Protein AF-A0A6I9QKE4-F1 (afdb_monomer)

pLDDT: mean 89.44, std 8.08, range [49.47, 95.88]

Mean predicted aligned error: 4.41 Å

Structure (mmCIF, N/CA/C/O backbone):
data_AF-A0A6I9QKE4-F1
#
_entry.id   AF-A0A6I9QKE4-F1
#
loop_
_atom_site.group_PDB
_atom_site.id
_atom_site.type_symbol
_atom_site.label_atom_id
_atom_site.label_alt_id
_atom_site.label_comp_id
_atom_site.label_asym_id
_atom_site.label_entity_id
_atom_site.label_seq_id
_atom_site.pdbx_PDB_ins_code
_atom_site.Cartn_x
_atom_site.Cartn_y
_atom_site.Cartn_z
_atom_site.occupancy
_atom_site.B_iso_or_equiv
_atom_site.auth_seq_id
_atom_site.auth_comp_id
_atom_site.auth_asym_id
_atom_site.auth_atom_id
_atom_site.pdbx_PDB_model_num
ATOM 1 N N . MET A 1 1 ? 10.731 -8.549 4.750 1.00 49.47 1 MET A N 1
ATOM 2 C CA . MET A 1 1 ? 10.917 -7.205 4.160 1.00 49.47 1 MET A CA 1
ATOM 3 C C . MET A 1 1 ? 10.929 -7.394 2.653 1.00 49.47 1 MET A C 1
ATOM 5 O O . MET A 1 1 ? 11.819 -8.077 2.171 1.00 49.47 1 MET A O 1
ATOM 9 N N . ALA A 1 2 ? 9.908 -6.930 1.931 1.00 57.28 2 ALA A N 1
AT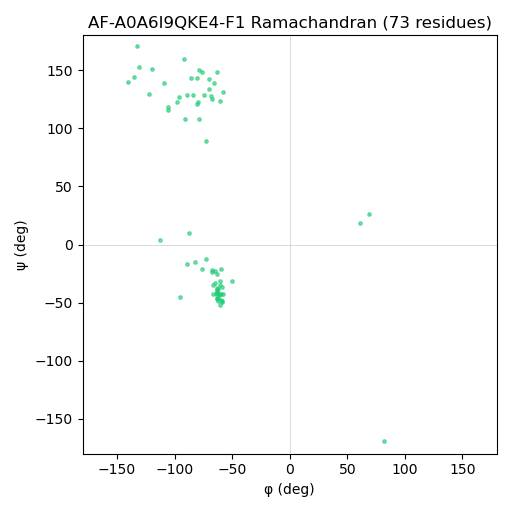OM 10 C CA . ALA A 1 2 ? 9.909 -7.013 0.470 1.00 57.28 2 ALA A CA 1
ATOM 11 C C . ALA A 1 2 ? 10.754 -5.854 -0.075 1.00 57.28 2 ALA A C 1
ATOM 13 O O . ALA A 1 2 ? 10.487 -4.695 0.241 1.00 57.28 2 ALA A O 1
ATOM 14 N N . GLN A 1 3 ? 11.810 -6.166 -0.821 1.00 68.56 3 GLN A N 1
ATOM 15 C CA . GLN A 1 3 ? 12.621 -5.160 -1.498 1.00 68.56 3 GLN A CA 1
ATOM 16 C C . GLN A 1 3 ? 11.836 -4.639 -2.707 1.00 68.56 3 GLN A C 1
ATOM 18 O O . GLN A 1 3 ? 11.358 -5.434 -3.516 1.00 68.56 3 GLN A O 1
ATOM 23 N N . ILE A 1 4 ? 11.694 -3.316 -2.832 1.00 81.25 4 ILE A N 1
ATOM 24 C CA . ILE A 1 4 ? 11.065 -2.717 -4.015 1.00 81.25 4 ILE A CA 1
ATOM 25 C C . ILE A 1 4 ? 11.998 -2.955 -5.212 1.00 81.25 4 ILE A C 1
ATOM 27 O O . ILE A 1 4 ? 13.175 -2.590 -5.136 1.00 81.25 4 ILE A O 1
ATOM 31 N N . PRO A 1 5 ? 11.513 -3.564 -6.307 1.00 85.56 5 PRO A N 1
ATOM 32 C CA . PRO A 1 5 ? 12.344 -3.841 -7.469 1.00 85.56 5 PRO A CA 1
ATOM 33 C C . PRO A 1 5 ? 12.790 -2.541 -8.146 1.00 85.56 5 PRO A C 1
ATOM 35 O O . PRO A 1 5 ? 11.995 -1.604 -8.306 1.00 85.56 5 PRO A O 1
ATOM 38 N N . ASN A 1 6 ? 14.055 -2.502 -8.568 1.00 88.81 6 ASN A N 1
ATOM 39 C CA . ASN A 1 6 ? 14.577 -1.409 -9.380 1.00 88.81 6 ASN A CA 1
ATOM 40 C C . ASN A 1 6 ? 13.958 -1.473 -10.794 1.00 88.81 6 ASN A C 1
ATOM 42 O O . ASN A 1 6 ? 13.871 -2.554 -11.372 1.00 88.81 6 ASN A O 1
ATOM 46 N N . LEU A 1 7 ? 13.496 -0.333 -11.317 1.00 90.56 7 LEU A N 1
ATOM 47 C CA . LEU A 1 7 ? 12.924 -0.191 -12.666 1.00 90.56 7 LEU A CA 1
ATOM 48 C C . LEU A 1 7 ? 13.796 0.653 -13.603 1.00 90.56 7 LEU A C 1
ATOM 50 O O . LEU A 1 7 ? 13.391 0.919 -14.736 1.00 90.56 7 LEU A O 1
ATOM 54 N N . ASP A 1 8 ? 14.969 1.079 -13.144 1.00 88.56 8 ASP A N 1
ATOM 55 C CA . ASP A 1 8 ? 15.924 1.831 -13.944 1.00 88.56 8 ASP A CA 1
ATOM 56 C C . ASP A 1 8 ? 16.428 0.989 -15.122 1.00 88.56 8 ASP A C 1
ATOM 58 O O . ASP A 1 8 ? 16.579 -0.231 -15.028 1.00 88.56 8 ASP A O 1
ATOM 62 N N . ASN A 1 9 ? 16.742 1.661 -16.232 1.00 89.19 9 ASN A N 1
ATOM 63 C CA . ASN A 1 9 ? 17.331 1.064 -17.438 1.00 89.19 9 ASN A CA 1
ATOM 64 C C . ASN A 1 9 ? 16.479 -0.026 -18.125 1.00 89.19 9 ASN A C 1
ATOM 66 O O . ASN A 1 9 ? 16.998 -0.797 -18.932 1.00 89.19 9 ASN A O 1
ATOM 70 N N . ALA A 1 10 ? 15.174 -0.096 -17.845 1.00 89.12 10 ALA A N 1
ATOM 71 C CA . ALA A 1 10 ? 14.262 -0.987 -18.555 1.00 89.12 10 ALA A CA 1
ATOM 72 C C . ALA A 1 10 ? 13.909 -0.445 -19.962 1.00 89.12 10 ALA A C 1
ATOM 74 O O . ALA A 1 10 ? 13.788 0.770 -20.136 1.00 89.12 10 ALA A O 1
ATOM 75 N N . PRO A 1 11 ? 13.650 -1.315 -20.963 1.00 92.81 11 PRO A N 1
ATOM 76 C CA . PRO A 1 11 ? 13.200 -0.896 -22.301 1.00 92.81 11 PRO A CA 1
ATOM 77 C C . PRO A 1 11 ? 11.874 -0.119 -22.299 1.00 92.81 11 PRO A C 1
ATOM 79 O O . PRO A 1 11 ? 11.559 0.588 -23.252 1.00 92.81 11 PRO A O 1
ATOM 82 N N . ILE A 1 12 ? 11.087 -0.274 -21.230 1.00 93.81 12 ILE A N 1
ATOM 83 C CA . ILE A 1 12 ? 9.828 0.426 -20.983 1.00 93.81 12 ILE A CA 1
ATOM 84 C C . ILE A 1 12 ? 9.965 1.155 -19.648 1.00 93.81 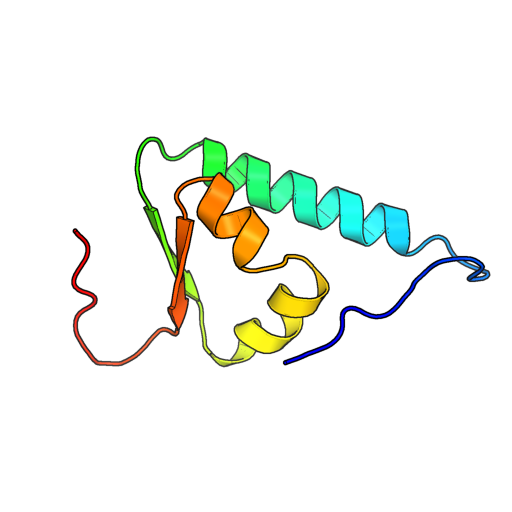12 ILE A C 1
ATOM 86 O O . ILE A 1 12 ? 10.322 0.539 -18.643 1.00 93.81 12 ILE A O 1
ATOM 90 N N . ASN A 1 13 ? 9.638 2.449 -19.614 1.00 91.12 13 ASN A N 1
ATOM 91 C CA . ASN A 1 13 ? 9.639 3.225 -18.376 1.00 91.12 13 ASN A CA 1
ATOM 92 C C . ASN A 1 13 ? 8.453 2.819 -17.487 1.00 91.12 13 ASN A C 1
ATOM 94 O O . ASN A 1 13 ? 7.374 3.400 -17.563 1.00 91.12 13 ASN A O 1
ATOM 98 N N . LEU A 1 14 ? 8.666 1.813 -16.640 1.00 92.06 14 LEU A N 1
ATOM 99 C CA . LEU A 1 14 ? 7.700 1.384 -15.627 1.00 92.06 14 LEU A CA 1
ATOM 100 C C . LEU A 1 14 ? 7.770 2.245 -14.354 1.00 92.06 14 LEU A C 1
ATOM 102 O O . LEU A 1 14 ? 6.850 2.196 -13.535 1.00 92.06 14 LEU A O 1
ATOM 106 N N . ALA A 1 15 ? 8.842 3.028 -14.174 1.00 92.81 15 ALA A N 1
ATOM 107 C CA . ALA A 1 15 ? 8.986 3.934 -13.038 1.00 92.81 15 ALA A CA 1
ATOM 108 C C . ALA A 1 15 ? 7.902 5.020 -13.071 1.00 92.81 15 ALA A C 1
ATOM 110 O O . ALA A 1 15 ? 7.234 5.235 -12.066 1.00 92.81 15 ALA A O 1
ATOM 111 N N . SER A 1 16 ? 7.610 5.586 -14.247 1.00 93.19 16 SER A N 1
ATOM 112 C CA . SER A 1 16 ? 6.538 6.580 -14.410 1.00 93.19 16 SER A CA 1
ATOM 113 C C . SER A 1 16 ? 5.154 6.054 -14.006 1.00 93.19 16 SER A C 1
ATOM 115 O O . SER A 1 16 ? 4.367 6.785 -13.405 1.00 93.19 16 SER A O 1
ATOM 117 N N . LEU A 1 17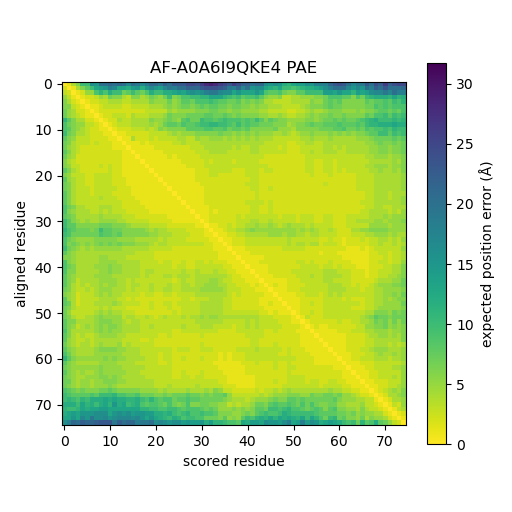 ? 4.857 4.777 -14.280 1.00 92.81 17 LEU A N 1
ATOM 118 C CA . LEU A 1 17 ? 3.608 4.135 -13.863 1.00 92.81 17 LEU A CA 1
ATOM 119 C C . LEU A 1 17 ? 3.531 4.005 -12.337 1.00 92.81 17 LEU A C 1
ATOM 121 O O . LEU A 1 17 ? 2.481 4.261 -11.737 1.00 92.81 17 LEU A O 1
ATOM 125 N N . ARG A 1 18 ? 4.644 3.620 -11.704 1.00 92.81 18 ARG A N 1
ATOM 126 C CA . ARG A 1 18 ? 4.741 3.540 -10.245 1.00 92.81 18 ARG A CA 1
ATOM 127 C C . ARG A 1 18 ? 4.570 4.920 -9.613 1.00 92.81 18 ARG A C 1
ATOM 129 O O . ARG A 1 18 ? 3.765 5.049 -8.693 1.00 92.81 18 ARG A O 1
ATOM 136 N N . ASP A 1 19 ? 5.252 5.932 -10.138 1.00 93.06 19 ASP A N 1
ATOM 137 C CA . ASP A 1 19 ? 5.196 7.311 -9.646 1.00 93.06 19 ASP A CA 1
ATOM 138 C C . ASP A 1 19 ? 3.779 7.885 -9.751 1.00 93.06 19 ASP A C 1
ATOM 140 O O . ASP A 1 19 ? 3.266 8.490 -8.806 1.00 93.06 19 ASP A O 1
ATOM 144 N N . GLN A 1 20 ? 3.098 7.643 -10.876 1.00 95.19 20 GLN A N 1
ATOM 145 C CA . GLN A 1 20 ? 1.710 8.056 -11.063 1.00 95.19 20 GLN A CA 1
ATOM 146 C C . GLN A 1 20 ? 0.779 7.366 -10.054 1.00 95.19 20 GLN A C 1
ATOM 148 O O . GLN A 1 20 ? -0.022 8.033 -9.397 1.00 95.19 20 GLN A O 1
ATOM 153 N N . SER A 1 21 ? 0.933 6.052 -9.864 1.00 94.75 21 SER A N 1
ATOM 154 C CA . SER A 1 21 ? 0.126 5.273 -8.914 1.00 94.75 21 SER A CA 1
ATOM 155 C C . SER A 1 21 ? 0.348 5.725 -7.462 1.00 94.75 21 SER A C 1
ATOM 157 O O . SER A 1 21 ? -0.606 5.876 -6.697 1.00 94.75 21 SER A O 1
ATOM 159 N N . GLN A 1 22 ? 1.602 6.000 -7.078 1.00 93.56 22 GLN A N 1
ATOM 160 C CA . GLN A 1 22 ? 1.946 6.576 -5.775 1.00 93.56 22 GLN A CA 1
ATOM 161 C C . GLN A 1 22 ? 1.284 7.942 -5.578 1.00 93.56 22 GLN A C 1
ATOM 163 O O . GLN A 1 22 ? 0.668 8.194 -4.541 1.00 93.56 22 GLN A O 1
ATOM 168 N N . LYS A 1 23 ? 1.387 8.825 -6.576 1.00 94.50 23 LYS A N 1
ATOM 169 C CA . LYS A 1 23 ? 0.812 10.170 -6.528 1.00 94.50 23 LYS A CA 1
ATOM 170 C C . LYS A 1 23 ? -0.705 10.128 -6.366 1.00 94.50 23 LYS A C 1
ATOM 172 O O . LYS A 1 23 ? -1.249 10.885 -5.565 1.00 94.50 23 LYS A O 1
ATOM 177 N N . GLU A 1 24 ? -1.391 9.245 -7.083 1.00 95.88 24 GLU A N 1
ATOM 178 C CA . GLU A 1 24 ? -2.838 9.057 -6.955 1.00 95.88 24 GLU A CA 1
ATOM 179 C C . GLU A 1 24 ? -3.240 8.559 -5.566 1.00 95.88 24 GLU A C 1
ATOM 181 O O . GLU A 1 24 ? -4.127 9.150 -4.943 1.00 95.88 24 GLU A O 1
ATOM 186 N N . LEU A 1 25 ? -2.541 7.550 -5.037 1.00 93.50 25 LEU A N 1
ATOM 187 C CA . LEU A 1 25 ? -2.775 7.045 -3.684 1.00 93.50 25 LEU A CA 1
ATOM 188 C C . LEU A 1 25 ? -2.591 8.149 -2.634 1.00 93.50 25 LEU A C 1
ATOM 190 O O . LEU A 1 25 ? -3.475 8.375 -1.806 1.00 93.50 25 LEU A O 1
ATOM 194 N N . LEU A 1 26 ? -1.479 8.884 -2.688 1.00 93.12 26 LEU A N 1
ATOM 195 C CA . LEU A 1 26 ? -1.211 9.985 -1.761 1.00 93.12 26 LEU A CA 1
ATOM 196 C C . LEU A 1 26 ? -2.248 11.105 -1.897 1.00 93.12 26 LEU A C 1
ATOM 198 O O . LEU A 1 26 ? -2.696 11.655 -0.892 1.00 93.12 26 LEU A O 1
ATOM 202 N N . ASN A 1 27 ? -2.690 11.420 -3.115 1.00 95.00 27 ASN A N 1
ATOM 203 C CA . ASN A 1 27 ? -3.748 12.403 -3.341 1.00 95.00 27 ASN A CA 1
ATOM 204 C C . ASN A 1 27 ? -5.080 11.972 -2.720 1.00 95.00 27 ASN A C 1
ATOM 206 O O . ASN A 1 27 ? -5.767 12.808 -2.133 1.00 95.00 27 ASN A O 1
ATOM 210 N N . ILE A 1 28 ? -5.442 10.689 -2.807 1.00 94.06 28 ILE A N 1
ATOM 211 C CA . ILE A 1 28 ? -6.626 10.146 -2.127 1.00 94.06 28 ILE A CA 1
ATOM 212 C C . ILE A 1 28 ? -6.462 10.283 -0.610 1.00 94.06 28 ILE A C 1
ATOM 214 O O . ILE A 1 28 ? -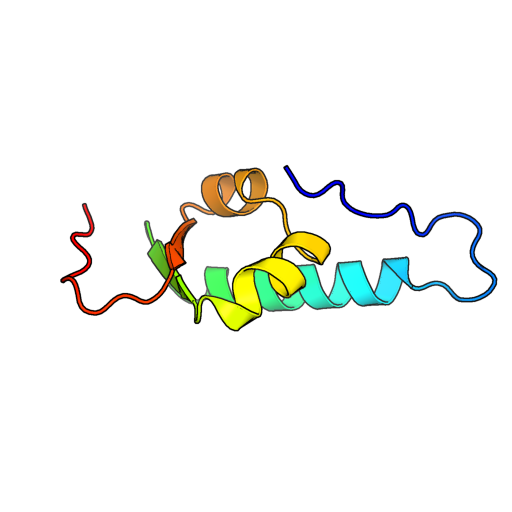7.339 10.839 0.051 1.00 94.06 28 ILE A O 1
ATOM 218 N N . LEU A 1 29 ? -5.316 9.866 -0.065 1.00 93.12 29 LEU A N 1
ATOM 219 C CA . LEU A 1 29 ? -5.039 9.942 1.370 1.00 93.12 29 LEU A CA 1
ATOM 220 C C . LEU A 1 29 ? -5.069 11.382 1.891 1.00 93.12 29 LEU A C 1
ATOM 222 O O . LEU A 1 29 ? -5.522 11.607 3.010 1.00 93.12 29 LEU A O 1
ATOM 226 N N . ARG A 1 30 ? -4.639 12.372 1.101 1.00 92.69 30 ARG A N 1
ATOM 227 C CA . ARG A 1 30 ? -4.682 13.800 1.466 1.00 92.69 30 ARG A CA 1
ATOM 228 C C . ARG A 1 30 ? -6.096 14.377 1.565 1.00 92.69 30 ARG A C 1
ATOM 230 O O . ARG A 1 30 ? -6.268 15.376 2.261 1.00 92.69 30 ARG A O 1
ATOM 237 N N . LYS A 1 31 ? -7.097 13.787 0.897 1.00 94.19 31 LYS A N 1
ATOM 238 C CA . LYS A 1 31 ? -8.491 14.268 0.968 1.00 94.19 31 LYS A CA 1
ATOM 239 C C . LYS A 1 31 ? -9.093 14.085 2.363 1.00 94.19 31 LYS A C 1
ATOM 241 O O . LYS A 1 31 ? -9.854 14.940 2.808 1.00 94.19 31 LYS A O 1
ATOM 246 N N . ALA A 1 32 ? -8.725 13.017 3.067 1.00 91.62 32 ALA A N 1
ATOM 247 C CA . ALA A 1 32 ? -9.054 12.842 4.477 1.00 91.62 32 ALA A CA 1
ATOM 248 C C . ALA A 1 32 ? -8.010 13.579 5.339 1.00 91.62 32 ALA A C 1
ATOM 250 O O . ALA A 1 32 ? -6.809 13.413 5.141 1.00 91.62 32 ALA A O 1
ATOM 251 N N . ARG A 1 33 ? -8.439 14.433 6.272 1.00 90.62 33 ARG A N 1
ATOM 252 C CA . ARG A 1 33 ? -7.538 15.230 7.132 1.00 90.62 33 ARG A CA 1
ATOM 253 C C . ARG A 1 33 ? -7.219 14.494 8.440 1.00 90.62 33 ARG A C 1
ATOM 255 O O . ARG A 1 33 ? -7.974 13.621 8.844 1.00 90.62 33 ARG A O 1
ATOM 262 N N . GLY A 1 34 ? -6.129 14.882 9.106 1.00 90.50 34 GLY A N 1
ATOM 263 C CA . GLY A 1 34 ? -5.721 14.323 10.404 1.00 90.50 34 GLY A CA 1
ATOM 264 C C . GLY A 1 34 ? -4.956 13.000 10.307 1.00 90.50 34 GLY A C 1
ATOM 265 O O . GLY A 1 34 ? -4.521 12.613 9.222 1.00 90.50 34 GLY A O 1
ATOM 266 N N . LYS A 1 35 ? -4.765 12.329 11.449 1.00 92.75 35 LYS A N 1
ATOM 267 C CA . LYS A 1 35 ? -4.229 10.961 11.498 1.00 92.75 35 LYS A CA 1
ATOM 268 C C . LYS A 1 35 ? -5.268 9.990 10.939 1.00 92.75 35 LYS A C 1
ATOM 270 O O . LYS A 1 35 ? -6.464 10.180 11.138 1.00 92.75 35 LYS A O 1
ATOM 275 N N . LYS A 1 36 ? -4.812 8.975 10.211 1.00 92.44 36 LYS A N 1
ATOM 276 C CA . LYS A 1 36 ? -5.670 8.036 9.481 1.00 92.44 36 LYS A CA 1
ATOM 277 C C . LYS A 1 36 ? -5.202 6.607 9.694 1.00 92.44 36 LYS A C 1
ATOM 279 O O . LYS A 1 36 ? -4.002 6.351 9.688 1.00 92.44 36 LYS A O 1
ATOM 284 N N . CYS A 1 37 ? -6.149 5.681 9.772 1.00 93.38 37 CYS A N 1
ATOM 285 C CA . CYS A 1 37 ? -5.877 4.253 9.668 1.00 93.38 37 CYS A CA 1
ATOM 286 C C . CYS A 1 37 ? -6.342 3.760 8.291 1.00 93.38 37 CYS A C 1
ATOM 288 O O . CYS A 1 37 ? -7.526 3.831 7.965 1.00 93.38 37 CYS A O 1
ATOM 290 N N . LEU A 1 38 ? -5.405 3.305 7.461 1.00 92.94 38 LEU A N 1
ATOM 291 C CA . LEU A 1 38 ? -5.679 2.656 6.186 1.00 92.94 38 LEU A CA 1
ATOM 292 C C . LEU A 1 38 ? -5.772 1.147 6.423 1.00 92.94 38 LEU A C 1
ATOM 294 O O . LEU A 1 38 ? -4.761 0.488 6.666 1.00 92.94 38 LEU A O 1
ATOM 298 N N . VAL A 1 39 ? -6.987 0.608 6.337 1.00 93.69 39 VAL A N 1
ATOM 299 C CA . VAL A 1 39 ? -7.251 -0.830 6.454 1.00 93.69 39 VAL A CA 1
ATOM 300 C C . VAL A 1 39 ? -7.361 -1.431 5.054 1.00 93.69 39 VAL A C 1
ATOM 302 O O . VAL A 1 39 ? -8.181 -0.982 4.256 1.00 93.69 39 VAL A O 1
ATOM 305 N N . ILE A 1 40 ? -6.532 -2.429 4.745 1.00 93.81 40 ILE A N 1
ATOM 306 C CA . ILE A 1 40 ? -6.484 -3.075 3.423 1.00 93.81 40 ILE A CA 1
ATOM 307 C C . ILE A 1 40 ? -6.794 -4.566 3.507 1.00 93.81 40 ILE A C 1
ATOM 309 O O . ILE A 1 40 ? -6.466 -5.215 4.496 1.00 93.81 40 ILE A O 1
ATOM 313 N N . ASP A 1 41 ? -7.361 -5.141 2.447 1.00 95.00 41 ASP A N 1
ATOM 314 C CA . ASP A 1 41 ? -7.445 -6.600 2.325 1.00 95.00 41 ASP A CA 1
ATOM 315 C C . ASP A 1 41 ? -6.020 -7.204 2.384 1.00 95.00 41 ASP A C 1
ATOM 317 O O . ASP A 1 41 ? -5.136 -6.728 1.659 1.00 95.00 41 ASP A O 1
ATOM 321 N N . PRO A 1 42 ? -5.766 -8.241 3.211 1.00 92.88 42 PRO A N 1
ATOM 322 C CA . PRO A 1 42 ? -4.462 -8.899 3.300 1.00 92.88 42 PRO A CA 1
ATOM 323 C C . PRO A 1 42 ? -3.873 -9.315 1.942 1.00 92.88 42 PRO A C 1
ATOM 325 O O . PRO A 1 42 ? -2.654 -9.283 1.764 1.00 92.88 42 PRO A O 1
ATOM 328 N N . LYS A 1 43 ? -4.718 -9.662 0.963 1.00 93.50 43 LYS A N 1
ATOM 329 C CA . LYS A 1 43 ? -4.308 -10.050 -0.396 1.00 93.50 43 LYS A CA 1
ATOM 330 C C . LYS A 1 43 ? -3.697 -8.893 -1.189 1.00 93.50 43 LYS A C 1
ATOM 332 O O . LYS A 1 43 ? -2.944 -9.138 -2.127 1.00 93.50 43 LYS A O 1
ATOM 337 N N . LEU A 1 44 ? -3.983 -7.645 -0.816 1.00 91.50 44 LEU A N 1
ATOM 338 C CA . LEU A 1 44 ? -3.449 -6.447 -1.470 1.00 91.50 44 LEU A CA 1
ATOM 339 C C . LEU A 1 44 ? -2.123 -5.969 -0.869 1.00 91.50 44 LEU A C 1
ATOM 341 O O . LEU A 1 44 ? -1.417 -5.196 -1.517 1.00 91.50 44 LEU A O 1
ATOM 345 N N . GLY A 1 45 ? -1.759 -6.420 0.337 1.00 89.75 45 GLY A N 1
ATOM 346 C CA . GLY A 1 45 ? -0.575 -5.926 1.052 1.00 89.75 45 GLY A CA 1
ATOM 347 C C . GLY A 1 45 ? 0.723 -6.103 0.264 1.00 89.75 45 GLY A C 1
ATOM 348 O O . GLY A 1 45 ? 1.527 -5.175 0.169 1.00 89.75 45 GLY A O 1
ATOM 349 N N . GLY A 1 46 ? 0.893 -7.261 -0.381 1.00 89.06 46 GLY A N 1
ATOM 350 C CA . GLY A 1 46 ? 2.043 -7.531 -1.246 1.00 89.06 46 GLY A CA 1
ATOM 351 C C . GLY A 1 46 ? 2.127 -6.557 -2.424 1.00 89.06 46 GLY A C 1
ATOM 352 O O . GLY A 1 46 ? 3.152 -5.903 -2.610 1.00 89.06 46 GLY A O 1
ATOM 353 N N . SER A 1 47 ? 1.038 -6.399 -3.178 1.00 90.50 47 SER A N 1
ATOM 354 C CA . SER A 1 47 ? 0.982 -5.505 -4.341 1.00 90.50 47 SER A CA 1
ATOM 355 C C . SER A 1 47 ? 1.183 -4.035 -3.965 1.00 90.50 47 SER A C 1
ATOM 357 O O . SER A 1 47 ? 1.929 -3.330 -4.638 1.00 90.50 47 SER A O 1
ATOM 359 N N . LEU A 1 48 ? 0.584 -3.576 -2.862 1.00 89.81 48 LEU A N 1
ATOM 360 C CA . LEU A 1 48 ? 0.762 -2.205 -2.375 1.00 89.81 48 LEU A CA 1
ATOM 361 C C . LEU A 1 48 ? 2.203 -1.923 -1.938 1.00 89.81 48 LEU A C 1
ATOM 363 O O . LEU A 1 48 ? 2.689 -0.815 -2.154 1.00 89.81 48 LEU A O 1
ATOM 367 N N . SER A 1 49 ? 2.912 -2.919 -1.399 1.00 89.06 49 SER A N 1
ATOM 368 C CA . SER A 1 49 ? 4.317 -2.762 -0.995 1.00 89.06 49 SER A CA 1
A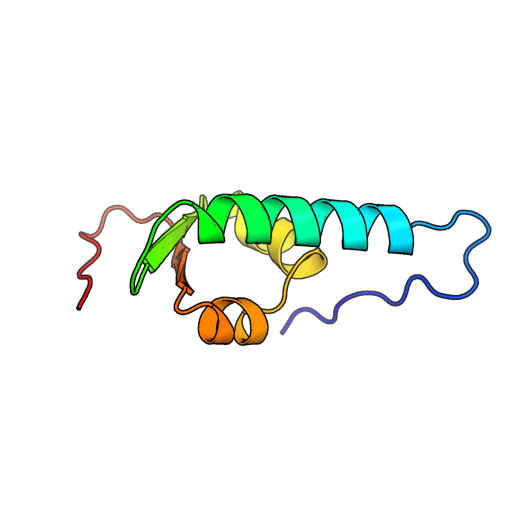TOM 369 C C . SER A 1 49 ? 5.269 -2.486 -2.167 1.00 89.06 49 SER A C 1
ATOM 371 O O . SER A 1 49 ? 6.326 -1.891 -1.968 1.00 89.06 49 SER A O 1
ATOM 373 N N . LEU A 1 50 ? 4.883 -2.862 -3.395 1.00 89.62 50 LEU A N 1
ATOM 374 C CA . LEU A 1 50 ? 5.624 -2.537 -4.621 1.00 89.62 50 LEU A CA 1
ATOM 375 C C . LEU A 1 50 ? 5.433 -1.081 -5.055 1.00 89.62 50 LEU A C 1
ATOM 377 O O . LEU A 1 50 ? 6.239 -0.556 -5.826 1.00 89.62 50 LEU A O 1
ATOM 381 N N . LEU A 1 51 ? 4.352 -0.451 -4.590 1.00 89.12 51 LEU A N 1
ATOM 382 C CA . LEU A 1 51 ? 4.018 0.927 -4.903 1.00 89.12 51 LEU A CA 1
ATOM 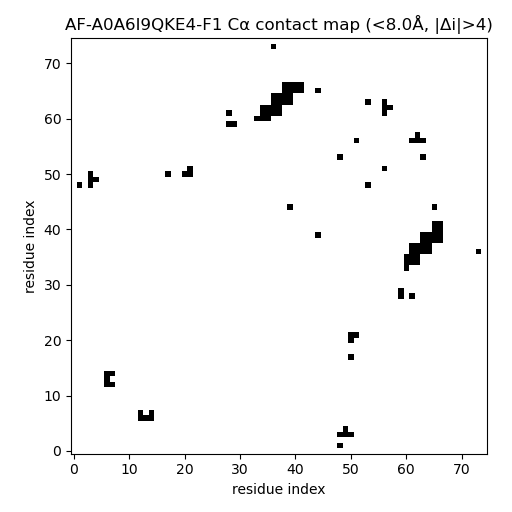383 C C . LEU A 1 51 ? 4.522 1.865 -3.821 1.00 89.12 51 LEU A C 1
ATOM 385 O O . LEU A 1 51 ? 5.103 2.875 -4.167 1.00 89.12 51 LEU A O 1
ATOM 389 N N . ILE A 1 52 ? 4.336 1.575 -2.534 1.00 88.56 52 ILE A N 1
ATOM 390 C CA . ILE A 1 52 ? 4.641 2.531 -1.465 1.00 88.56 52 ILE A CA 1
ATOM 391 C C . ILE A 1 52 ? 5.267 1.860 -0.246 1.00 88.56 52 ILE A C 1
ATOM 393 O O . ILE A 1 52 ? 4.854 0.786 0.191 1.00 88.56 52 ILE A O 1
ATOM 397 N N . GLN A 1 53 ? 6.259 2.530 0.338 1.00 88.19 53 GLN A N 1
ATOM 398 C CA . GLN A 1 53 ? 6.841 2.120 1.609 1.00 88.19 53 GLN A CA 1
ATOM 399 C C . GLN A 1 53 ? 5.970 2.585 2.778 1.00 88.19 53 GLN A C 1
ATOM 401 O O . GLN A 1 53 ? 5.426 3.690 2.781 1.00 88.19 53 GLN A O 1
ATOM 406 N N . THR A 1 54 ? 5.883 1.761 3.819 1.00 88.44 54 THR A N 1
ATOM 407 C CA . THR A 1 54 ? 5.130 2.092 5.037 1.00 88.44 54 THR A CA 1
ATOM 408 C C . THR A 1 54 ? 5.692 3.311 5.773 1.00 88.44 54 THR A C 1
ATOM 410 O O . THR A 1 54 ? 4.934 3.996 6.453 1.00 88.44 54 THR A O 1
ATOM 413 N N . SER A 1 55 ? 6.984 3.621 5.621 1.00 90.06 55 SER A N 1
ATOM 414 C CA . SER A 1 55 ? 7.604 4.862 6.112 1.00 90.06 55 SER A CA 1
ATOM 415 C C . SER A 1 55 ? 6.944 6.101 5.511 1.00 90.06 55 SER A C 1
ATOM 417 O O . SER A 1 55 ? 6.504 6.972 6.258 1.00 90.06 55 SER A O 1
ATOM 419 N N . LEU A 1 56 ? 6.770 6.126 4.187 1.00 90.69 56 LEU A N 1
ATOM 420 C CA . LEU A 1 56 ? 6.129 7.240 3.495 1.00 90.69 56 LEU A CA 1
ATOM 421 C C . LEU A 1 56 ? 4.671 7.405 3.938 1.00 90.69 56 LEU A C 1
ATOM 423 O O .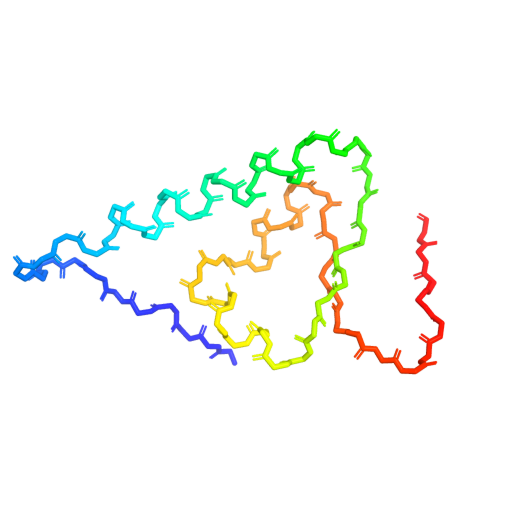 LEU A 1 56 ? 4.215 8.518 4.153 1.00 90.69 56 LEU A O 1
ATOM 427 N N . LEU A 1 57 ? 3.934 6.313 4.158 1.00 92.00 57 LEU A N 1
ATOM 428 C CA . LEU A 1 57 ? 2.575 6.401 4.711 1.00 92.00 57 LEU A CA 1
ATOM 429 C C . LEU A 1 57 ? 2.559 7.066 6.099 1.00 92.00 57 LEU A C 1
ATOM 431 O O . LEU A 1 57 ? 1.726 7.942 6.346 1.00 92.00 57 LEU A O 1
ATOM 435 N N . LYS A 1 58 ? 3.511 6.719 6.975 1.00 91.31 58 LYS A N 1
ATOM 436 C CA . LYS A 1 58 ? 3.635 7.319 8.314 1.00 91.31 58 LYS A CA 1
ATOM 437 C C . LYS A 1 58 ? 3.941 8.816 8.259 1.00 91.31 58 LYS A C 1
ATOM 439 O O . LYS A 1 58 ? 3.380 9.559 9.060 1.00 91.31 58 LYS A O 1
ATOM 444 N N . GLU A 1 59 ? 4.752 9.273 7.304 1.00 91.56 59 GLU A N 1
ATOM 445 C CA . GLU A 1 59 ? 5.012 10.708 7.078 1.00 91.56 59 GLU A CA 1
ATOM 446 C C . GLU A 1 59 ? 3.730 11.486 6.738 1.00 91.56 59 GLU A C 1
ATOM 448 O O . GLU A 1 59 ? 3.574 12.642 7.126 1.00 91.56 59 GLU A O 1
ATOM 453 N N . TYR A 1 60 ? 2.765 10.834 6.085 1.00 91.44 60 TYR A N 1
ATOM 454 C CA . TYR A 1 60 ? 1.440 11.392 5.790 1.00 91.44 60 TYR A CA 1
ATOM 455 C C . TYR A 1 60 ? 0.416 11.168 6.919 1.00 91.44 60 TYR A C 1
ATOM 457 O O . TYR A 1 60 ? -0.782 11.417 6.731 1.00 91.44 60 TYR A O 1
ATOM 465 N N . GLY A 1 61 ? 0.865 10.700 8.090 1.00 92.56 61 GLY A N 1
ATOM 466 C CA . GLY A 1 61 ? 0.018 10.402 9.244 1.00 92.56 61 GLY A CA 1
ATOM 467 C C . GLY A 1 61 ? -0.904 9.201 9.029 1.00 92.56 61 GLY A C 1
ATOM 468 O O . GLY A 1 61 ? -1.982 9.157 9.621 1.00 92.56 61 GLY A O 1
ATOM 469 N N . VAL A 1 62 ? -0.522 8.268 8.150 1.00 94.25 62 VAL A N 1
ATOM 470 C CA . VAL A 1 62 ? -1.301 7.073 7.818 1.00 94.25 62 VAL A CA 1
ATOM 471 C C . VAL A 1 62 ? -0.677 5.839 8.463 1.00 94.25 62 VAL A C 1
ATOM 473 O O . VAL A 1 62 ? 0.451 5.453 8.155 1.00 94.25 62 VAL A O 1
ATOM 476 N N . GLU A 1 63 ? -1.438 5.189 9.333 1.00 92.94 63 GLU A N 1
ATOM 477 C CA . GLU A 1 63 ? -1.134 3.864 9.858 1.00 92.94 63 GLU A CA 1
ATOM 478 C C . GLU A 1 63 ? -1.736 2.797 8.937 1.00 92.94 63 GLU A C 1
ATOM 480 O O . GLU A 1 63 ? -2.918 2.859 8.610 1.00 92.94 63 GLU A O 1
ATOM 485 N N . LEU A 1 64 ? -0.937 1.819 8.507 1.00 91.44 64 LEU A N 1
ATOM 486 C CA . LEU A 1 64 ? -1.399 0.725 7.652 1.00 91.44 64 LEU A CA 1
ATOM 487 C C . LEU A 1 64 ? -1.735 -0.505 8.500 1.00 91.44 64 LEU A C 1
ATOM 489 O O . LEU A 1 64 ? -0.877 -0.990 9.240 1.00 91.44 64 LEU A O 1
ATOM 493 N N . ARG A 1 65 ? -2.943 -1.049 8.337 1.00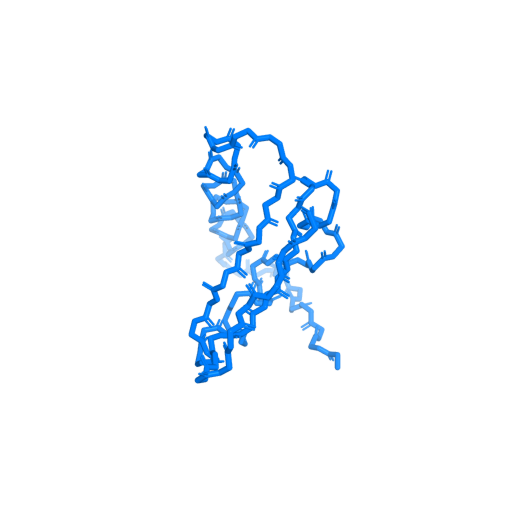 91.94 65 ARG A N 1
ATOM 494 C CA . ARG A 1 65 ? -3.374 -2.311 8.952 1.00 91.94 65 ARG A CA 1
ATOM 495 C C . ARG A 1 65 ? -4.018 -3.230 7.924 1.00 91.94 65 ARG A C 1
ATOM 497 O O . ARG A 1 65 ? -4.579 -2.784 6.926 1.00 91.94 65 ARG A O 1
ATOM 504 N N . HIS A 1 66 ? -3.934 -4.530 8.167 1.00 92.75 66 HIS A N 1
ATOM 505 C CA . HIS A 1 66 ? -4.680 -5.508 7.385 1.00 92.75 66 HIS A CA 1
ATOM 506 C C . HIS A 1 66 ? -6.083 -5.671 7.968 1.00 92.75 66 HIS A C 1
ATOM 508 O O . HIS A 1 66 ? -6.258 -5.636 9.185 1.00 92.75 66 HIS A O 1
ATOM 514 N N . LEU A 1 67 ? -7.066 -5.863 7.096 1.00 94.25 67 LEU A N 1
ATOM 515 C CA . LEU A 1 67 ? -8.423 -6.216 7.473 1.00 94.25 67 LEU A CA 1
ATOM 516 C C . LEU A 1 67 ? -8.393 -7.554 8.218 1.00 94.25 67 LEU A C 1
ATOM 518 O O . LEU A 1 67 ? -7.910 -8.559 7.693 1.00 94.25 67 LEU A O 1
ATOM 522 N N . SER A 1 68 ? -8.919 -7.551 9.436 1.00 92.69 68 SER A N 1
ATOM 523 C CA . SER A 1 68 ? -9.137 -8.735 10.260 1.00 92.69 68 SER A CA 1
ATOM 524 C C . SER A 1 68 ? -10.556 -8.700 10.835 1.00 92.69 68 SER A C 1
ATOM 526 O O . SER A 1 68 ? -11.267 -7.705 10.697 1.00 92.69 68 SER A O 1
ATOM 528 N N . ALA A 1 69 ? -10.990 -9.801 11.453 1.00 91.50 69 ALA A N 1
ATOM 529 C CA . ALA A 1 69 ? -12.276 -9.858 12.153 1.00 91.50 69 ALA A CA 1
ATOM 530 C C . ALA A 1 69 ? -12.269 -9.074 13.481 1.00 91.50 69 ALA A C 1
ATOM 532 O O . ALA A 1 69 ? -13.320 -8.855 14.081 1.00 91.50 69 ALA A O 1
ATOM 533 N N . GLU A 1 70 ? -11.089 -8.682 13.959 1.00 90.19 70 GLU A N 1
ATOM 534 C CA . GLU A 1 70 ? -10.928 -7.944 15.204 1.00 90.19 70 GLU A CA 1
ATOM 535 C C . GLU A 1 70 ? -11.257 -6.462 15.002 1.00 90.19 70 GLU A C 1
ATOM 537 O O . GLU A 1 70 ? -11.062 -5.892 13.927 1.00 90.19 70 GLU A O 1
ATOM 542 N N . HIS A 1 71 ? -11.742 -5.816 16.061 1.00 84.31 71 HIS A N 1
ATOM 543 C CA . HIS A 1 71 ? -12.021 -4.386 16.017 1.00 84.31 71 HIS A CA 1
ATOM 544 C C . HIS A 1 71 ? -10.711 -3.603 15.912 1.00 84.31 71 HIS A C 1
ATOM 546 O O . HIS A 1 71 ? -9.802 -3.765 16.728 1.00 84.31 71 HIS A O 1
ATOM 552 N N . VAL A 1 72 ? -10.631 -2.707 14.929 1.00 83.50 72 VAL A N 1
ATOM 553 C CA . VAL A 1 72 ? -9.492 -1.801 14.789 1.00 83.50 72 VAL A CA 1
ATOM 554 C C . VAL A 1 72 ? -9.657 -0.654 15.780 1.00 83.50 72 VAL A C 1
ATOM 556 O O . VAL A 1 72 ? -10.504 0.216 15.597 1.00 83.50 72 VAL A O 1
ATOM 559 N N . GLN A 1 73 ? -8.845 -0.653 16.835 1.00 80.38 73 GLN A N 1
ATOM 560 C CA . GLN A 1 73 ? -8.714 0.501 17.721 1.00 80.38 73 GLN A CA 1
ATOM 561 C C . GLN A 1 73 ? -7.788 1.533 17.070 1.00 80.38 73 GLN A C 1
ATOM 563 O O . GLN A 1 73 ? -6.644 1.216 16.733 1.00 80.38 73 GLN A O 1
ATOM 568 N N . THR A 1 74 ? -8.294 2.749 16.887 1.00 77.69 74 THR A N 1
ATOM 569 C CA . THR A 1 74 ? -7.533 3.913 16.416 1.00 77.69 74 THR A CA 1
ATOM 570 C C . THR A 1 74 ? -7.365 4.903 17.567 1.00 77.69 74 THR A C 1
ATOM 572 O O . THR A 1 74 ? -8.319 5.097 18.319 1.00 77.69 74 THR A O 1
ATOM 575 N N . GLU A 1 75 ? -6.181 5.510 17.700 1.00 61.16 75 GLU A N 1
ATOM 576 C CA . GLU A 1 75 ? -5.910 6.595 18.666 1.00 61.16 75 GLU A CA 1
ATOM 577 C C . GLU A 1 75 ? -6.605 7.915 18.310 1.00 61.16 75 GLU A C 1
ATOM 579 O O . GLU A 1 75 ? -6.678 8.242 17.099 1.00 61.16 75 GLU A O 1
#

Secondary structure (DSSP, 8-state):
-PPPPP-TT-SS--HHHHHHHHHHHHHHHHHS-SSEEEEE-HHHHHHHHTT--HHHHHHTTEEEEE--SS-----

Sequence (75 aa):
MAQIPNLDNAPINLASLRDQSQKELLNILRKARGKKCLVIDPKLGGSLSLLIQTSLLKEYGVELRHLSAEHVQTE

Organism: Elaeis guineensis var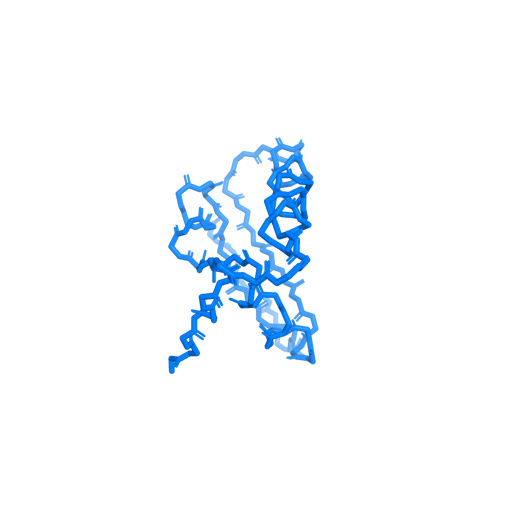. tenera (NCBI:txid51953)

Radius of gyration: 14.02 Å; Cα contacts (8 Å, |Δi|>4): 54; chains: 1; bounding box: 30×25×41 Å

InterPro domains:
  IPR036045 Sec1-like superfamily [SSF56815] (4-66)
  IPR043154 Sec1-like, domain 1 [G3DSA:3.40.50.2060] (4-75)

Solvent-accessible surface area (backbone atoms only — not comparable to full-atom values): 4784 Å² total; per-residue (Å²): 134,86,78,65,79,87,49,76,94,48,100,56,77,54,51,61,57,40,53,50,53,40,51,50,53,51,54,57,56,61,71,56,76,71,75,43,78,47,70,37,58,64,86,48,52,67,64,47,48,67,55,48,56,69,66,62,37,44,76,67,37,31,46,83,44,64,62,63,95,64,84,84,84,78,136

Foldseek 3Di:
DDDQDDQPPDPDRCVVVLVVVLVVVLVVLVVDDDAEEAEAAPVCPVVVVNRDDQVVCVVSNYHYHYDDPDDDDDD

Nearest PDB structures (foldseek):
  4bx9-assembly2_B  TM=9.036E-01  e=7.251E-04  Homo sapiens
  4bx9-assembly1_A  TM=8.915E-01  e=6.314E-04  Homo sapiens
  4bx8-assembly1_A  TM=8.913E-01  e=1.783E-03  Homo sapiens
  5bv1-assembly2_C  TM=9.165E-01  e=4.385E-03  Thermochaetoides thermophila DSM 1495
  5bv1-assembly1_A  TM=9.037E-01  e=1.238E-02  Thermochaetoides thermophila DSM 1495